Protein AF-A0A409V681-F1 (afdb_monomer)

Sequence (101 aa):
LITISGVVLSYSKDEVALAICTAETNGSMTFYGRVLAVRRTCTNPGKKCKDICTEQGATYHCSDAVHIYNRSTLKYLAAHRYLLHGCDATYCGPNYCCCGQ

Radius of gyration: 14.74 Å; Cα contacts (8 Å, |Δi|>4): 195; chains: 1; bounding box: 22×43×41 Å

pLDDT: mean 81.85, std 16.41, range [30.8, 96.06]

Solvent-accessible surface area (backbone atoms only — not comparable to full-atom values): 5838 Å² total; per-residue (Å²): 137,89,82,75,84,83,74,80,84,78,76,51,67,65,58,54,42,34,53,51,38,53,60,61,55,78,80,80,57,98,51,88,60,63,70,44,50,45,79,39,76,76,36,83,83,23,77,30,27,39,60,58,17,38,74,79,33,91,66,29,40,46,68,29,14,30,28,70,43,85,42,94,91,46,99,52,77,42,76,48,75,41,62,74,59,25,26,72,36,31,57,75,58,50,40,29,22,18,23,38,45

Foldseek 3Di:
DDDDPPDPPDDDLQRVQQVVLVVLCPPDDPADFDKHWAFFDADVQGDFLQVVLCVVDVRKGFQWFKDWDDDVPDSHIDIDTPRPCRRVGRHPGGRITIITD

Mean predicted aligned error: 7.63 Å

Secondary structure (DSSP, 8-state):
----TT------HHHHHHHHHHHHTTSS-S--S-EEEEE----TTPPPHHHHHHTT-TT-EEEEEEEEEE-TT-SSEEEEE-TTSTTT--SS--SEEEEE-

Structure (mmCIF, N/CA/C/O backbone):
data_AF-A0A409V681-F1
#
_entry.id   AF-A0A409V681-F1
#
loop_
_atom_site.group_PDB
_atom_site.id
_atom_site.type_symbol
_atom_site.label_atom_id
_atom_site.label_alt_id
_atom_site.label_comp_id
_atom_site.label_asym_id
_atom_site.label_entity_id
_atom_site.label_seq_id
_atom_site.pdbx_PDB_ins_code
_atom_site.Cartn_x
_atom_site.Cartn_y
_atom_site.Cartn_z
_atom_site.occupancy
_atom_site.B_iso_or_equiv
_atom_site.auth_seq_id
_atom_site.auth_comp_id
_atom_site.auth_asym_id
_atom_site.auth_atom_id
_atom_site.pdbx_PDB_model_num
ATOM 1 N N . LEU A 1 1 ? -10.780 -31.150 -16.679 1.00 33.56 1 LEU A N 1
ATOM 2 C CA . LEU A 1 1 ? -9.638 -30.323 -17.126 1.00 33.56 1 LEU A CA 1
ATOM 3 C C . LEU A 1 1 ? -10.215 -29.174 -17.942 1.00 33.56 1 LEU A C 1
ATOM 5 O O . LEU A 1 1 ? -10.780 -29.447 -18.991 1.00 33.56 1 LEU A O 1
ATOM 9 N N . ILE A 1 2 ? -10.190 -27.937 -17.442 1.00 30.80 2 ILE A N 1
ATOM 10 C CA . ILE A 1 2 ? -10.596 -26.776 -18.245 1.00 30.80 2 ILE A CA 1
ATOM 11 C C . ILE A 1 2 ? -9.313 -26.150 -18.782 1.00 30.80 2 ILE A C 1
ATOM 13 O O . ILE A 1 2 ? -8.533 -25.581 -18.024 1.00 30.80 2 ILE A O 1
ATOM 17 N N . THR A 1 3 ? -9.090 -26.292 -20.083 1.00 37.09 3 THR A N 1
ATOM 18 C CA . THR A 1 3 ? -8.008 -25.626 -20.810 1.00 37.09 3 THR A CA 1
ATOM 19 C C . THR A 1 3 ? -8.626 -24.424 -21.512 1.00 37.09 3 THR A C 1
ATOM 21 O O . THR A 1 3 ? -9.320 -24.592 -22.512 1.00 37.09 3 THR A O 1
ATOM 24 N N . ILE A 1 4 ? -8.429 -23.212 -20.986 1.00 49.41 4 ILE A N 1
ATOM 25 C CA . ILE A 1 4 ? -8.850 -21.992 -21.690 1.00 49.41 4 ILE A CA 1
ATOM 26 C C . ILE A 1 4 ? -7.659 -21.491 -22.508 1.00 49.41 4 ILE A C 1
ATOM 28 O O . ILE A 1 4 ? -6.809 -20.747 -22.019 1.00 49.41 4 ILE A O 1
ATOM 32 N N . SER A 1 5 ? -7.570 -21.947 -23.756 1.00 48.19 5 SER A N 1
ATOM 33 C CA . SER A 1 5 ? -6.629 -21.399 -24.735 1.00 48.19 5 SER A CA 1
ATOM 34 C C . SER A 1 5 ? -6.994 -19.944 -25.033 1.00 48.19 5 SER A C 1
ATOM 36 O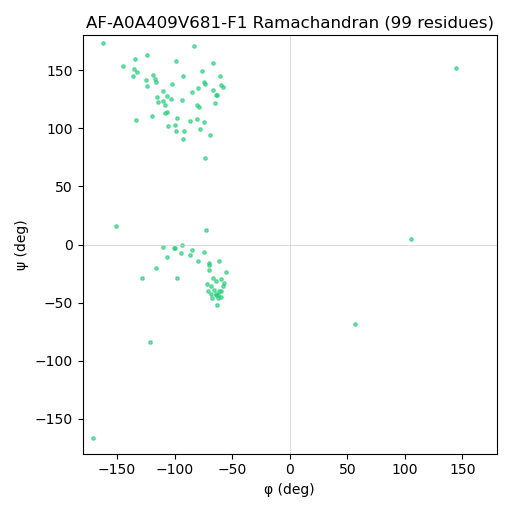 O . SER A 1 5 ? -8.102 -19.668 -25.483 1.00 48.19 5 SER A O 1
ATOM 38 N N . GLY A 1 6 ? -6.060 -19.016 -24.805 1.00 51.50 6 GLY A N 1
ATOM 39 C CA . GLY A 1 6 ? -6.174 -17.628 -25.275 1.00 51.50 6 GLY A CA 1
ATOM 40 C C . GLY A 1 6 ? -6.510 -16.562 -24.229 1.00 51.50 6 GLY A C 1
ATOM 41 O O . GLY A 1 6 ? -6.650 -15.400 -24.600 1.00 51.50 6 GLY A O 1
ATOM 42 N N . VAL A 1 7 ? -6.591 -16.889 -22.934 1.00 48.84 7 VAL A N 1
ATOM 43 C CA . VAL A 1 7 ? -6.734 -15.851 -21.896 1.00 48.84 7 VAL A CA 1
ATOM 44 C C . VAL A 1 7 ? -5.368 -15.238 -21.599 1.00 48.84 7 VAL A C 1
ATOM 46 O O . VAL A 1 7 ? -4.512 -15.859 -20.969 1.00 48.84 7 VAL A O 1
ATOM 49 N N . VAL A 1 8 ? -5.161 -13.995 -22.032 1.00 51.12 8 VAL A N 1
ATOM 50 C CA . VAL A 1 8 ? -4.081 -13.160 -21.497 1.00 51.12 8 VAL A CA 1
ATOM 51 C C . VAL A 1 8 ? -4.553 -12.645 -20.140 1.00 51.12 8 VAL A C 1
ATOM 53 O O . VAL A 1 8 ? -5.349 -11.713 -20.063 1.00 51.12 8 VAL A O 1
ATOM 56 N N . LEU A 1 9 ? -4.096 -13.282 -19.064 1.00 48.97 9 LEU A N 1
ATOM 57 C CA . LEU A 1 9 ? -4.336 -12.815 -17.700 1.00 48.97 9 LEU A CA 1
ATOM 58 C C . LEU A 1 9 ? -3.537 -11.525 -17.473 1.00 48.97 9 LEU A C 1
ATOM 60 O O . LEU A 1 9 ? -2.348 -11.557 -17.158 1.00 48.97 9 LEU A O 1
ATOM 64 N N . SER A 1 10 ? -4.183 -10.382 -17.690 1.00 58.62 10 SER A N 1
ATOM 65 C CA . SER A 1 10 ? -3.664 -9.075 -17.293 1.00 58.62 10 SER A CA 1
ATOM 66 C C . SER A 1 10 ? -4.187 -8.758 -15.899 1.00 58.62 10 SER A C 1
ATOM 68 O O . SER A 1 10 ? -5.313 -8.293 -15.758 1.00 58.62 10 SER A O 1
ATOM 70 N N . TYR A 1 11 ? -3.376 -9.010 -14.876 1.00 67.75 11 TYR A N 1
ATOM 71 C CA . TYR A 1 11 ? -3.721 -8.644 -13.505 1.00 67.75 11 TYR A CA 1
ATOM 72 C C . TYR A 1 11 ? -3.460 -7.161 -13.261 1.00 67.75 11 TYR A C 1
ATOM 74 O O . TYR A 1 11 ? -2.405 -6.629 -13.620 1.00 67.75 11 TYR A O 1
ATOM 82 N N . SER A 1 12 ? -4.409 -6.492 -12.617 1.00 87.06 12 SER A N 1
ATOM 83 C CA . SER A 1 12 ? -4.191 -5.150 -12.092 1.00 87.06 12 SER A CA 1
ATOM 84 C C . SER A 1 12 ? -3.171 -5.184 -10.947 1.00 87.06 12 SER A C 1
ATOM 86 O O . SER A 1 12 ? -2.984 -6.193 -10.262 1.00 87.06 12 SER A O 1
ATOM 88 N N . LYS A 1 13 ? -2.505 -4.050 -10.697 1.00 90.56 13 LYS A N 1
ATOM 89 C CA . LYS A 1 13 ? -1.599 -3.926 -9.544 1.00 90.56 13 LYS A CA 1
ATOM 90 C C . LYS A 1 13 ? -2.323 -4.161 -8.214 1.00 90.56 13 LYS A C 1
ATOM 92 O O . LYS A 1 13 ? -1.691 -4.654 -7.287 1.00 90.56 13 LYS A O 1
ATOM 97 N N . ASP A 1 14 ? -3.616 -3.839 -8.150 1.00 91.31 14 ASP A N 1
ATOM 98 C CA . ASP A 1 14 ? -4.451 -4.032 -6.962 1.00 91.31 14 ASP A CA 1
ATOM 99 C C . ASP A 1 14 ? -4.661 -5.515 -6.658 1.00 91.31 14 ASP A C 1
ATOM 101 O O . ASP A 1 14 ? -4.478 -5.939 -5.522 1.00 91.31 14 ASP A O 1
ATOM 105 N N . GLU A 1 15 ? -4.990 -6.318 -7.674 1.00 90.75 15 GLU A N 1
ATOM 106 C CA . GLU A 1 15 ? -5.200 -7.762 -7.515 1.00 90.75 15 GLU A CA 1
ATOM 107 C C . GLU A 1 15 ? -3.913 -8.467 -7.089 1.00 90.75 15 GLU A C 1
ATOM 109 O O . GLU A 1 15 ? -3.932 -9.298 -6.182 1.00 90.75 15 GLU A O 1
ATOM 114 N N . VAL A 1 16 ? -2.777 -8.100 -7.695 1.00 91.94 16 VAL A N 1
ATOM 115 C CA . VAL A 1 1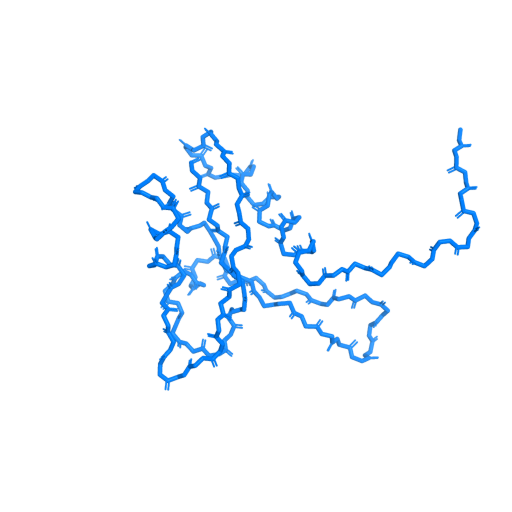6 ? -1.469 -8.644 -7.302 1.00 91.94 16 VAL A CA 1
ATOM 116 C C . VAL A 1 16 ? -1.113 -8.231 -5.876 1.00 91.94 16 VAL A C 1
ATOM 118 O O . VAL A 1 16 ? -0.652 -9.065 -5.100 1.00 91.94 16 VAL A O 1
ATOM 121 N N . ALA A 1 17 ? -1.345 -6.968 -5.505 1.00 93.69 17 ALA A N 1
ATOM 122 C CA . ALA A 1 17 ? -1.093 -6.502 -4.147 1.00 93.69 17 ALA A CA 1
ATOM 123 C C . ALA A 1 17 ? -1.965 -7.248 -3.126 1.00 93.69 17 ALA A C 1
ATOM 125 O O . ALA A 1 17 ? -1.438 -7.727 -2.124 1.00 93.69 17 ALA A O 1
ATOM 126 N N . LEU A 1 18 ? -3.265 -7.414 -3.395 1.00 92.44 18 LEU A N 1
ATOM 127 C CA . LEU A 1 18 ? -4.181 -8.144 -2.518 1.00 92.44 18 LEU A CA 1
ATOM 128 C C . LEU A 1 18 ? -3.780 -9.614 -2.368 1.00 92.44 18 LEU A C 1
ATOM 130 O O . LEU A 1 18 ? -3.773 -10.129 -1.249 1.00 92.44 18 LEU A O 1
ATOM 134 N N . ALA A 1 19 ? -3.405 -10.275 -3.465 1.00 91.06 19 ALA A N 1
ATOM 135 C CA . ALA A 1 19 ? -2.928 -11.654 -3.435 1.00 91.06 19 ALA A CA 1
ATOM 136 C C . ALA A 1 19 ? -1.674 -11.805 -2.561 1.00 91.06 19 ALA A C 1
ATOM 138 O O . ALA A 1 19 ? -1.620 -12.710 -1.730 1.00 91.06 19 ALA A O 1
ATOM 139 N N . ILE A 1 20 ? -0.700 -10.896 -2.695 1.00 90.50 20 ILE A N 1
ATOM 140 C CA . ILE A 1 20 ? 0.508 -10.906 -1.859 1.00 90.50 20 ILE A CA 1
ATOM 141 C C . ILE A 1 20 ? 0.136 -10.675 -0.395 1.00 90.50 20 ILE A C 1
ATOM 143 O O . ILE A 1 20 ? 0.486 -11.494 0.446 1.00 90.50 20 ILE A O 1
ATOM 147 N N . CYS A 1 21 ? -0.624 -9.621 -0.085 1.00 89.56 21 CYS A N 1
ATOM 148 C CA . CYS A 1 21 ? -1.000 -9.319 1.296 1.00 89.56 21 CYS A CA 1
ATOM 149 C C . CYS A 1 21 ? -1.760 -10.478 1.960 1.00 89.56 21 CYS A C 1
ATOM 151 O O . CYS A 1 21 ? -1.542 -10.740 3.137 1.00 89.56 21 CYS A O 1
ATOM 153 N N . THR A 1 22 ? -2.601 -11.197 1.208 1.00 88.00 22 THR A N 1
ATOM 154 C CA . THR A 1 22 ? -3.338 -12.377 1.701 1.00 88.00 22 THR A CA 1
ATOM 155 C C . THR A 1 22 ? -2.424 -13.584 1.915 1.00 88.00 22 THR A C 1
ATOM 157 O O . THR A 1 22 ? -2.646 -14.372 2.828 1.00 88.00 22 THR A O 1
ATOM 160 N N . ALA A 1 23 ? -1.385 -13.756 1.096 1.00 86.06 23 ALA A N 1
ATOM 161 C CA . ALA A 1 23 ? -0.420 -14.836 1.290 1.00 86.06 23 ALA A CA 1
ATOM 162 C C . ALA A 1 23 ? 0.424 -14.627 2.559 1.00 86.06 23 ALA A C 1
ATOM 164 O O . ALA A 1 23 ? 0.728 -15.589 3.264 1.00 86.06 23 ALA A O 1
ATOM 165 N N . GLU A 1 24 ? 0.751 -13.374 2.886 1.00 73.75 24 GLU A N 1
ATOM 166 C CA . GLU A 1 24 ? 1.565 -13.043 4.062 1.00 73.75 24 GLU A CA 1
ATOM 167 C C . GLU A 1 24 ? 0.867 -13.272 5.394 1.00 73.75 24 GLU A C 1
ATOM 169 O O . GLU A 1 24 ? 1.527 -13.491 6.412 1.00 73.75 24 GLU A O 1
ATOM 174 N N . THR A 1 25 ? -0.464 -13.294 5.408 1.00 64.38 25 THR A N 1
ATOM 175 C CA . THR A 1 25 ? -1.202 -13.481 6.656 1.00 64.38 25 THR A CA 1
ATOM 176 C C . THR A 1 25 ? -1.168 -14.914 7.190 1.00 64.38 25 THR A C 1
ATOM 178 O O . THR A 1 25 ? -1.596 -15.146 8.316 1.00 64.38 25 THR A O 1
ATOM 181 N N . ASN A 1 26 ? -0.603 -15.873 6.447 1.00 55.31 26 ASN A N 1
ATOM 182 C CA . ASN A 1 26 ? -0.623 -17.300 6.794 1.00 55.31 26 ASN A CA 1
ATOM 183 C C . ASN A 1 26 ? 0.598 -17.815 7.588 1.00 55.31 26 ASN A C 1
ATOM 185 O O . ASN A 1 26 ? 0.648 -18.999 7.910 1.00 55.31 26 ASN A O 1
ATOM 189 N N . GLY A 1 27 ? 1.592 -16.972 7.902 1.00 50.62 27 GLY A N 1
ATOM 190 C CA . GLY A 1 27 ? 2.850 -17.429 8.525 1.00 50.62 27 GLY A CA 1
ATOM 191 C C . GLY A 1 27 ? 3.158 -16.909 9.933 1.00 50.62 27 GLY A C 1
ATOM 192 O O . GLY A 1 27 ? 3.974 -17.507 10.628 1.00 50.62 27 GLY A O 1
ATOM 193 N N . SER A 1 28 ? 2.549 -15.797 10.362 1.00 48.84 28 SER A N 1
ATOM 194 C CA . SER A 1 28 ? 3.003 -15.059 11.557 1.00 48.84 28 SER A CA 1
ATOM 195 C C . SER A 1 28 ? 1.893 -14.304 12.308 1.00 48.84 28 SER A C 1
ATOM 197 O O . SER A 1 28 ? 2.196 -13.405 13.095 1.00 48.84 28 SER A O 1
ATOM 199 N N . MET A 1 29 ? 0.612 -14.597 12.064 1.00 53.31 29 MET A N 1
ATOM 200 C CA . MET A 1 29 ? -0.477 -13.743 12.549 1.00 53.31 29 MET A CA 1
ATOM 201 C C . MET A 1 29 ? -1.303 -14.378 13.669 1.00 53.31 29 MET A C 1
ATOM 203 O O . MET A 1 29 ? -1.933 -15.416 13.512 1.00 53.31 29 MET A O 1
ATOM 207 N N . THR A 1 30 ? -1.356 -13.657 14.787 1.00 53.16 30 THR A N 1
ATOM 208 C CA . THR A 1 30 ? -2.369 -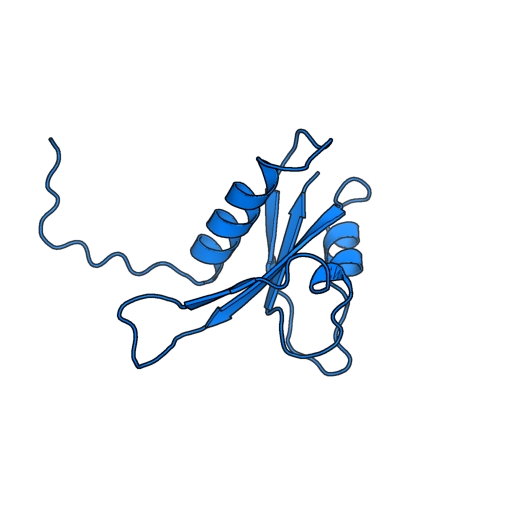13.703 15.854 1.00 53.16 30 THR A CA 1
ATOM 209 C C . THR A 1 30 ? -3.713 -13.079 15.436 1.00 53.16 30 THR A C 1
ATOM 211 O O . THR A 1 30 ? -4.565 -12.833 16.285 1.00 53.16 30 THR A O 1
ATOM 214 N N . PHE A 1 31 ? -3.913 -12.809 14.145 1.00 55.50 31 PHE A N 1
ATOM 215 C CA . PHE A 1 31 ? -5.027 -12.031 13.610 1.00 55.50 31 PHE A CA 1
ATOM 216 C C . PHE A 1 31 ? -5.838 -12.901 12.639 1.00 55.50 31 PHE A C 1
ATOM 218 O O . PHE A 1 31 ? -5.353 -13.291 11.575 1.00 55.50 31 PHE A O 1
ATOM 225 N N . TYR A 1 32 ? -7.056 -13.258 13.043 1.00 56.81 32 TYR A N 1
ATOM 226 C CA . TYR A 1 32 ? -8.032 -13.965 12.217 1.00 56.81 32 TYR A CA 1
ATOM 227 C C . TYR A 1 32 ? -9.012 -12.926 11.667 1.00 56.81 32 TYR A C 1
ATOM 229 O O . TYR A 1 32 ? -9.949 -12.541 12.366 1.00 56.81 32 TYR A O 1
ATOM 237 N N . GLY A 1 33 ? -8.820 -12.460 10.432 1.00 72.31 33 GLY A N 1
ATOM 238 C CA . GLY A 1 33 ? -9.650 -11.366 9.933 1.00 72.31 33 GLY A CA 1
ATOM 239 C C . GLY A 1 33 ? -9.511 -11.038 8.454 1.00 72.31 33 GLY A C 1
ATOM 240 O O . GLY A 1 33 ? -9.013 -11.819 7.642 1.00 72.31 33 GLY A O 1
ATOM 241 N N . ARG A 1 34 ? -10.049 -9.872 8.086 1.00 85.31 34 ARG A N 1
ATOM 242 C CA . ARG A 1 34 ? -10.032 -9.360 6.713 1.00 85.31 34 ARG A CA 1
ATOM 243 C C . ARG A 1 34 ? -8.639 -8.852 6.362 1.00 85.31 34 ARG A C 1
ATOM 245 O O . ARG A 1 34 ? -8.003 -8.168 7.160 1.00 85.31 34 ARG A O 1
ATOM 252 N N . VAL A 1 35 ? -8.216 -9.127 5.132 1.00 88.88 35 VAL A N 1
ATOM 253 C CA . VAL A 1 35 ? -6.964 -8.619 4.565 1.00 88.88 35 VAL A CA 1
ATOM 254 C C . VA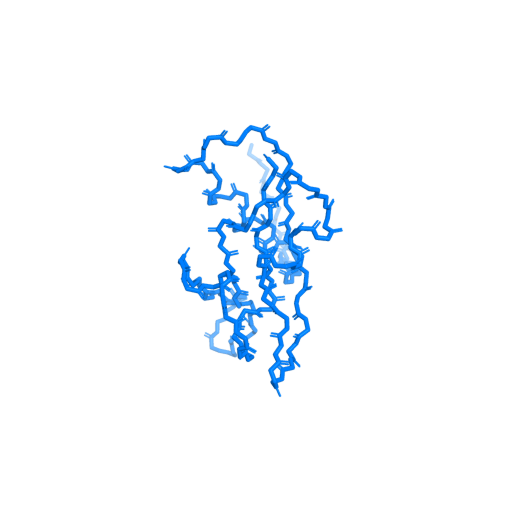L A 1 35 ? -7.279 -7.598 3.485 1.00 88.88 35 VAL A C 1
ATOM 256 O O . VAL A 1 35 ? -8.108 -7.846 2.610 1.00 88.88 35 VAL A O 1
ATOM 259 N N . LEU A 1 36 ? -6.605 -6.454 3.543 1.00 91.94 36 LEU A N 1
ATOM 260 C CA . LEU A 1 36 ? -6.713 -5.370 2.576 1.00 91.94 36 LEU A CA 1
ATOM 261 C C . LEU A 1 36 ? -5.328 -5.028 2.019 1.00 91.94 36 LEU A C 1
ATOM 263 O O . LEU A 1 36 ? -4.344 -4.975 2.756 1.00 91.94 36 LEU A O 1
ATOM 267 N N . ALA A 1 37 ? -5.274 -4.725 0.723 1.00 94.50 37 ALA A N 1
ATOM 268 C CA . ALA A 1 37 ? -4.143 -4.047 0.102 1.00 94.50 37 ALA A CA 1
ATOM 269 C C . ALA A 1 37 ? -4.541 -2.597 -0.188 1.00 94.50 37 ALA A C 1
ATOM 271 O O . ALA A 1 37 ? -5.268 -2.317 -1.141 1.00 94.50 37 ALA A O 1
ATOM 272 N N . VAL A 1 38 ? -4.089 -1.665 0.649 1.00 95.56 38 VAL A N 1
ATOM 273 C CA . VAL A 1 38 ? -4.471 -0.251 0.542 1.00 95.56 38 VAL A CA 1
ATOM 274 C C . VAL A 1 38 ? -3.433 0.494 -0.283 1.00 95.56 38 VAL A C 1
ATOM 276 O O . VAL A 1 38 ? -2.248 0.480 0.052 1.00 95.56 38 VAL A O 1
ATOM 279 N N . ARG A 1 39 ? -3.859 1.164 -1.360 1.00 95.44 39 ARG A N 1
ATOM 280 C CA . ARG A 1 39 ? -2.969 2.006 -2.173 1.00 95.44 39 ARG A CA 1
ATOM 281 C C . ARG A 1 39 ? -2.334 3.100 -1.319 1.00 95.44 39 ARG A C 1
ATOM 283 O O . ARG A 1 39 ? -3.015 3.804 -0.579 1.00 95.44 39 ARG A O 1
ATOM 290 N N . ARG A 1 40 ? -1.032 3.297 -1.502 1.00 94.50 40 ARG A N 1
ATOM 291 C CA . ARG A 1 40 ? -0.253 4.363 -0.874 1.00 94.50 40 ARG A CA 1
ATOM 292 C C . ARG A 1 40 ? 0.257 5.325 -1.935 1.00 94.50 40 ARG A C 1
ATOM 294 O O . ARG A 1 40 ? 0.979 4.932 -2.852 1.00 94.50 40 ARG A O 1
ATOM 301 N N . THR A 1 41 ? -0.087 6.599 -1.789 1.00 91.69 41 THR A N 1
ATOM 302 C CA . THR A 1 41 ? 0.429 7.659 -2.658 1.00 91.69 41 THR A CA 1
ATOM 303 C C . THR A 1 41 ? 1.929 7.838 -2.431 1.00 91.69 41 THR A C 1
ATOM 305 O O . THR A 1 41 ? 2.389 7.929 -1.293 1.00 91.69 41 THR A O 1
ATOM 308 N N . CYS A 1 42 ? 2.700 7.903 -3.518 1.00 88.50 42 CYS A N 1
ATOM 309 C CA . CYS A 1 42 ? 4.115 8.255 -3.458 1.00 88.50 42 CYS A CA 1
ATOM 310 C C . CYS A 1 42 ? 4.252 9.763 -3.215 1.00 88.50 42 CYS A C 1
ATOM 312 O O . CYS A 1 42 ? 4.035 10.575 -4.111 1.00 88.50 42 CYS A O 1
ATOM 314 N N . THR A 1 43 ? 4.614 10.118 -1.986 1.00 87.88 43 THR A N 1
ATOM 315 C CA . THR A 1 43 ? 5.041 11.460 -1.579 1.00 87.88 43 THR A CA 1
ATOM 316 C C . THR A 1 43 ? 6.297 11.344 -0.710 1.00 87.88 43 THR A C 1
ATOM 31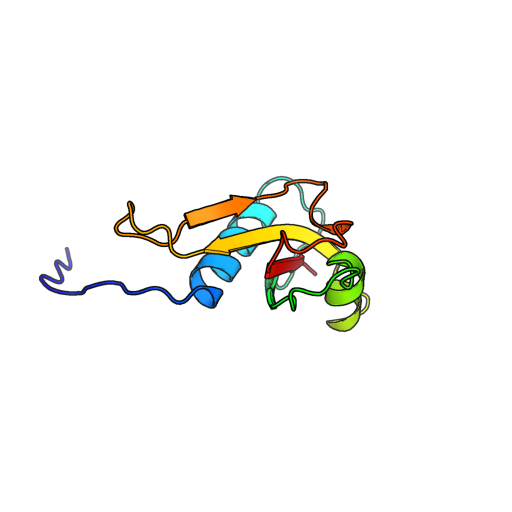8 O O . THR A 1 43 ? 6.593 10.266 -0.190 1.00 87.88 43 THR A O 1
ATOM 321 N N . ASN A 1 44 ? 7.070 12.429 -0.578 1.00 83.50 44 ASN A N 1
ATOM 322 C CA . ASN A 1 44 ? 8.290 12.451 0.232 1.00 83.50 44 ASN A CA 1
ATOM 323 C C . ASN A 1 44 ? 8.339 13.712 1.127 1.00 83.50 44 ASN A C 1
ATOM 325 O O . ASN A 1 44 ? 8.566 14.797 0.591 1.00 83.50 44 ASN A O 1
ATOM 329 N N . PRO A 1 45 ? 8.132 13.598 2.455 1.00 86.56 45 PRO A N 1
ATOM 330 C CA . PRO A 1 45 ? 7.787 12.377 3.182 1.00 86.56 45 PRO A CA 1
ATOM 331 C C . PRO A 1 45 ? 6.332 11.956 2.931 1.00 86.56 45 PRO A C 1
ATOM 333 O O . PRO A 1 45 ? 5.413 12.773 2.911 1.00 86.56 45 PRO A O 1
ATOM 336 N N . GLY A 1 46 ? 6.125 10.659 2.743 1.00 89.69 46 GLY A N 1
ATOM 337 C CA . GLY A 1 46 ? 4.816 10.036 2.636 1.00 89.69 46 GLY A CA 1
ATOM 338 C C . GLY A 1 46 ? 4.370 9.399 3.939 1.00 89.69 46 GLY A C 1
ATOM 339 O O . GLY A 1 46 ? 5.178 9.041 4.798 1.00 89.69 46 GLY A O 1
ATOM 340 N N . LYS A 1 47 ? 3.056 9.231 4.064 1.00 94.88 47 LYS A N 1
ATOM 341 C CA . LYS A 1 47 ? 2.426 8.597 5.222 1.00 94.88 47 LYS A CA 1
ATOM 342 C C . LYS A 1 47 ? 2.912 7.160 5.397 1.00 94.88 47 LYS A C 1
ATOM 344 O O . LYS A 1 47 ? 3.155 6.477 4.402 1.00 94.88 47 LYS A O 1
ATOM 349 N N . LYS A 1 48 ? 3.060 6.691 6.635 1.00 95.38 48 LYS A N 1
ATOM 350 C CA . LYS A 1 48 ? 3.494 5.316 6.908 1.00 95.38 48 LYS A CA 1
ATOM 351 C C . LYS A 1 48 ? 2.343 4.343 6.681 1.00 95.38 48 LYS A C 1
ATOM 353 O O . LYS A 1 48 ? 1.184 4.679 6.920 1.00 95.38 48 LYS A O 1
ATOM 358 N N . CYS A 1 49 ? 2.657 3.120 6.266 1.00 94.38 49 CYS A N 1
ATOM 359 C CA . CYS A 1 49 ? 1.626 2.109 6.050 1.00 94.38 49 CYS A CA 1
ATOM 360 C C . CYS A 1 49 ? 0.893 1.723 7.338 1.00 94.38 49 CYS A C 1
ATOM 362 O O . CYS A 1 49 ? -0.306 1.475 7.290 1.00 94.38 49 CYS A O 1
ATOM 364 N N . LYS A 1 50 ? 1.558 1.770 8.498 1.00 93.50 50 LYS A N 1
ATOM 365 C CA . LYS A 1 50 ? 0.878 1.579 9.787 1.00 93.50 50 LYS A CA 1
ATOM 366 C C . LYS A 1 50 ? -0.227 2.609 10.042 1.00 93.50 50 LYS A C 1
ATOM 368 O O . LYS A 1 50 ? -1.301 2.235 10.493 1.00 93.50 50 LYS A O 1
ATOM 373 N N . ASP A 1 51 ? 0.002 3.873 9.683 1.00 95.50 51 ASP A N 1
ATOM 374 C CA . ASP A 1 51 ? -0.994 4.932 9.864 1.00 95.50 51 ASP A CA 1
ATOM 375 C C . ASP A 1 51 ? -2.151 4.743 8.873 1.00 95.50 51 ASP A C 1
ATOM 377 O O . ASP A 1 51 ? -3.309 4.898 9.240 1.00 95.50 51 ASP A O 1
ATOM 381 N N . ILE A 1 52 ? -1.840 4.352 7.630 1.00 95.50 52 ILE A N 1
ATOM 382 C CA . ILE A 1 52 ? -2.836 4.036 6.591 1.00 95.50 52 ILE A CA 1
ATOM 383 C C . ILE A 1 52 ? -3.727 2.856 7.008 1.00 95.50 52 ILE A C 1
ATOM 385 O O . ILE A 1 52 ? -4.934 2.888 6.767 1.00 95.50 52 ILE A O 1
ATOM 389 N N . CYS A 1 53 ? -3.158 1.824 7.637 1.00 93.50 53 CYS A N 1
ATOM 390 C CA . CYS A 1 53 ? -3.930 0.684 8.124 1.00 93.50 53 CYS A CA 1
ATOM 391 C C . CYS A 1 53 ? -4.843 1.068 9.291 1.00 93.50 53 CYS A C 1
ATOM 393 O O . CYS A 1 53 ? -6.016 0.709 9.260 1.00 93.50 53 CYS A O 1
ATOM 395 N N . THR A 1 54 ? -4.368 1.875 10.248 1.00 93.94 54 THR A N 1
ATOM 396 C CA . THR A 1 54 ? -5.205 2.391 11.348 1.00 93.94 54 THR A CA 1
ATOM 397 C C . THR A 1 54 ? -6.430 3.158 10.836 1.00 93.94 54 THR A C 1
ATOM 399 O O . THR A 1 54 ? -7.501 3.091 11.436 1.00 93.94 54 THR A O 1
ATOM 402 N N . GLU A 1 55 ? -6.316 3.847 9.697 1.00 94.94 55 GLU A N 1
ATOM 403 C CA . GLU A 1 55 ? -7.441 4.548 9.060 1.00 94.94 55 GLU A CA 1
ATOM 404 C C . GLU A 1 55 ? -8.500 3.626 8.456 1.00 94.94 55 GLU A C 1
ATOM 406 O O . GLU A 1 55 ? -9.622 4.069 8.225 1.00 94.94 55 GLU A O 1
ATOM 411 N N . GLN A 1 56 ? -8.180 2.349 8.232 1.00 92.50 56 GLN A N 1
ATOM 412 C CA . GLN A 1 56 ? -9.177 1.348 7.838 1.00 92.50 56 GLN A CA 1
ATOM 413 C C . GLN A 1 56 ? -9.990 0.846 9.044 1.00 92.50 56 GLN A C 1
ATOM 415 O O . GLN A 1 56 ? -11.038 0.223 8.876 1.00 92.50 56 GLN A O 1
ATOM 420 N N . GLY A 1 57 ? -9.520 1.126 10.263 1.00 88.94 57 GLY A N 1
ATOM 421 C CA . GLY A 1 57 ? -10.164 0.790 11.527 1.00 88.94 57 GLY A CA 1
ATOM 422 C C . GLY A 1 57 ? -9.143 0.432 12.607 1.00 88.94 57 GLY A C 1
ATOM 423 O O . GLY A 1 57 ? -8.079 -0.102 12.316 1.00 88.94 57 GLY A O 1
ATOM 424 N N . ALA A 1 58 ? -9.494 0.658 13.876 1.00 81.12 58 ALA A N 1
ATOM 425 C CA . ALA A 1 58 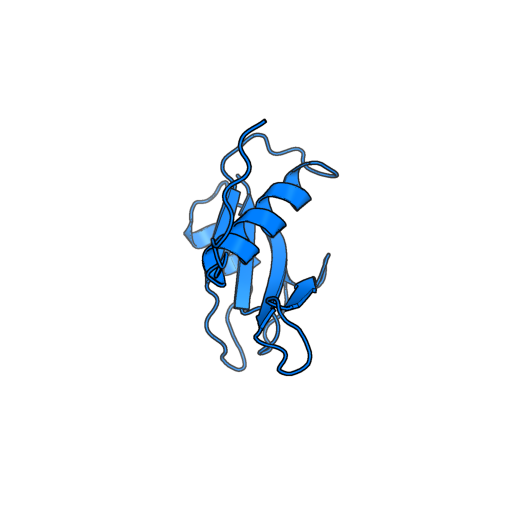? -8.584 0.485 15.020 1.00 81.12 58 ALA A CA 1
ATOM 426 C C . ALA A 1 58 ? -8.040 -0.945 15.224 1.00 81.12 58 ALA A C 1
ATOM 428 O O . ALA A 1 58 ? -7.102 -1.137 15.990 1.00 81.12 58 ALA A O 1
ATOM 429 N N . THR A 1 59 ? -8.643 -1.939 14.570 1.00 84.81 59 THR A N 1
ATOM 430 C CA . THR A 1 59 ? -8.229 -3.351 14.626 1.00 84.81 59 THR A CA 1
ATOM 431 C C . THR A 1 59 ? -7.299 -3.745 13.482 1.00 84.81 59 THR A C 1
ATOM 433 O O . THR A 1 59 ? -6.778 -4.849 13.492 1.00 84.81 59 THR A O 1
ATOM 436 N N . TYR A 1 60 ? -7.076 -2.869 12.498 1.00 87.69 60 TYR A N 1
ATOM 437 C CA . TYR A 1 60 ? -6.173 -3.159 11.393 1.00 87.69 60 TYR A CA 1
ATOM 438 C C . TYR A 1 60 ? -4.730 -2.828 11.761 1.00 87.69 60 TYR A C 1
ATOM 440 O O . TYR A 1 60 ? -4.400 -1.721 12.186 1.00 87.69 60 TYR A O 1
ATOM 448 N N . HIS A 1 61 ? -3.850 -3.780 11.488 1.00 88.88 61 HIS A N 1
ATOM 449 C CA . HIS A 1 61 ? -2.416 -3.676 11.678 1.00 88.88 61 HIS A CA 1
ATOM 450 C C . HIS A 1 61 ? -1.698 -3.839 10.339 1.00 88.88 61 HIS A C 1
ATOM 452 O O . HIS A 1 61 ? -2.134 -4.583 9.460 1.00 88.88 61 HIS A O 1
ATOM 458 N N . CYS A 1 62 ? -0.585 -3.127 10.174 1.00 90.62 62 CYS A N 1
ATOM 459 C CA . CYS A 1 62 ? 0.272 -3.306 9.008 1.00 90.62 62 CYS A CA 1
ATOM 460 C C . CYS A 1 62 ? 1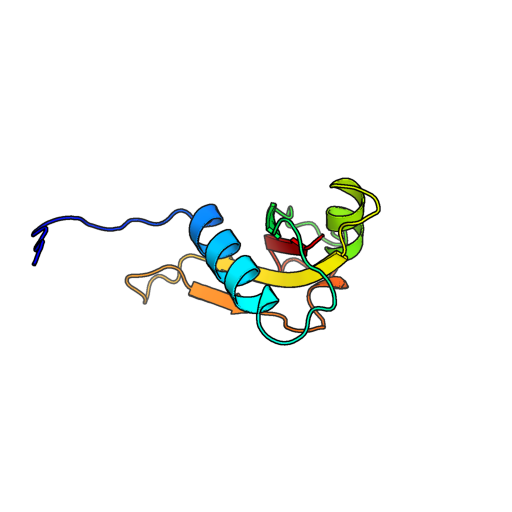.140 -4.552 9.203 1.00 90.62 62 CYS A C 1
ATOM 462 O O . CYS A 1 62 ? 1.929 -4.595 10.147 1.00 90.62 62 CYS A O 1
ATOM 464 N N . SER A 1 63 ? 0.98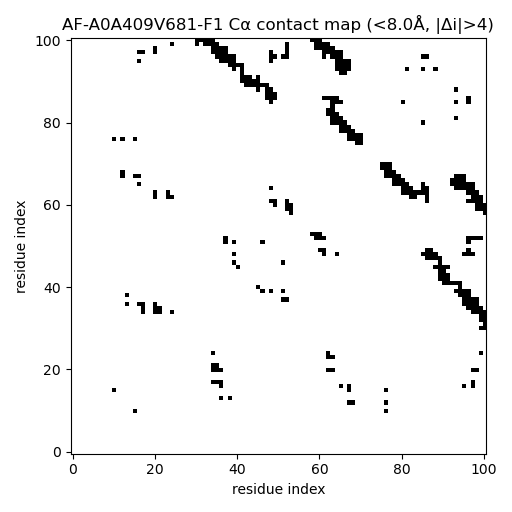9 -5.544 8.325 1.00 87.38 63 SER A N 1
ATOM 465 C CA . SER A 1 63 ? 1.780 -6.783 8.341 1.00 87.38 63 SER A CA 1
ATOM 466 C C . SER A 1 63 ? 2.956 -6.751 7.365 1.00 87.38 63 SER A C 1
ATOM 468 O O . SER A 1 63 ? 3.973 -7.386 7.616 1.00 87.38 63 SER A O 1
ATOM 470 N N . ASP A 1 64 ? 2.834 -6.000 6.270 1.00 90.06 64 ASP A N 1
ATOM 471 C CA . ASP A 1 64 ? 3.892 -5.769 5.284 1.00 90.06 64 ASP A CA 1
ATOM 472 C C . ASP A 1 64 ? 3.537 -4.526 4.441 1.00 90.06 64 ASP A C 1
ATOM 474 O O . ASP A 1 64 ? 2.439 -3.963 4.519 1.00 90.06 64 ASP A O 1
ATOM 478 N N . ALA A 1 65 ? 4.456 -4.097 3.586 1.00 93.56 65 ALA A N 1
ATOM 479 C CA . ALA A 1 65 ? 4.173 -3.181 2.497 1.00 93.56 65 ALA A CA 1
ATOM 480 C C . ALA A 1 65 ? 4.860 -3.668 1.220 1.00 93.56 65 ALA A C 1
ATOM 482 O O . ALA A 1 65 ? 5.915 -4.305 1.260 1.00 93.56 65 ALA A O 1
ATOM 483 N N . VAL A 1 66 ? 4.276 -3.346 0.067 1.00 94.81 66 VAL A N 1
ATOM 484 C CA . VAL A 1 66 ? 4.770 -3.826 -1.227 1.00 94.81 66 VAL A CA 1
ATOM 485 C C . VAL A 1 66 ? 4.866 -2.705 -2.252 1.00 94.81 66 VAL A C 1
ATOM 487 O O . VAL A 1 66 ? 4.100 -1.740 -2.237 1.00 94.81 66 VAL A O 1
ATOM 490 N N . HIS A 1 67 ? 5.833 -2.835 -3.156 1.00 95.00 67 HIS A N 1
ATOM 491 C CA . HIS A 1 67 ? 5.927 -2.034 -4.368 1.00 95.00 67 HIS A CA 1
ATOM 492 C C . HIS A 1 67 ? 5.597 -2.898 -5.585 1.00 95.00 67 HIS A C 1
ATOM 494 O O . HIS A 1 67 ? 6.364 -3.800 -5.921 1.00 95.00 67 HIS A O 1
ATOM 500 N N . ILE A 1 68 ? 4.481 -2.610 -6.258 1.00 93.88 68 ILE A N 1
ATOM 501 C CA . ILE A 1 68 ? 4.072 -3.282 -7.498 1.00 93.88 68 ILE A CA 1
ATOM 502 C C . ILE A 1 68 ? 4.357 -2.385 -8.703 1.00 93.88 68 ILE A C 1
ATOM 504 O O . ILE A 1 68 ? 3.885 -1.242 -8.781 1.00 93.88 68 ILE A O 1
ATOM 508 N N . TYR A 1 69 ? 5.101 -2.907 -9.675 1.00 91.25 69 TYR A N 1
ATOM 509 C CA . TYR A 1 69 ? 5.600 -2.138 -10.811 1.00 91.25 69 TYR A CA 1
ATOM 510 C C . TYR A 1 69 ? 5.646 -2.951 -12.104 1.00 91.25 69 TYR A C 1
ATOM 512 O O . TYR A 1 69 ? 5.769 -4.174 -12.108 1.00 91.25 69 TYR A O 1
ATOM 520 N N . ASN A 1 70 ? 5.548 -2.231 -13.222 1.00 88.81 70 ASN A N 1
ATOM 521 C CA . ASN A 1 70 ? 5.787 -2.801 -14.539 1.00 88.81 70 ASN A CA 1
ATOM 522 C C . ASN A 1 70 ? 7.294 -2.850 -14.754 1.00 88.81 70 ASN A C 1
ATOM 524 O O . ASN A 1 70 ? 7.951 -1.808 -14.744 1.00 88.81 70 ASN A O 1
ATOM 528 N N . ARG A 1 71 ? 7.839 -4.043 -14.967 1.00 82.81 71 ARG A N 1
ATOM 529 C CA . ARG A 1 71 ? 9.227 -4.201 -15.383 1.00 82.81 71 ARG A CA 1
ATOM 530 C C . ARG A 1 71 ? 9.219 -4.594 -16.851 1.00 82.81 71 ARG A C 1
ATOM 532 O O . ARG A 1 71 ? 8.752 -5.675 -17.175 1.00 82.81 71 ARG A O 1
ATOM 539 N N . SER A 1 72 ? 9.727 -3.723 -17.723 1.00 78.06 72 SER A N 1
ATOM 540 C CA . SER A 1 72 ? 9.694 -3.903 -19.187 1.00 78.06 72 SER A CA 1
ATOM 541 C C . SER A 1 72 ? 10.314 -5.219 -19.666 1.00 78.06 72 SER A C 1
ATOM 543 O O . SER A 1 72 ? 9.970 -5.712 -20.733 1.00 78.06 72 SER A O 1
ATOM 545 N N . THR A 1 73 ? 11.207 -5.805 -18.869 1.00 82.81 73 THR A N 1
ATOM 546 C CA . THR A 1 73 ? 11.870 -7.082 -19.150 1.00 82.81 73 THR A CA 1
ATOM 547 C C . THR A 1 73 ? 11.063 -8.311 -18.723 1.00 82.81 73 THR A C 1
ATOM 549 O O . THR A 1 73 ? 11.523 -9.429 -18.931 1.00 82.81 73 THR A O 1
ATOM 552 N N . LEU A 1 74 ? 9.908 -8.143 -18.072 1.00 75.75 74 LEU A N 1
ATOM 553 C CA . LEU A 1 74 ? 9.071 -9.237 -17.584 1.00 75.75 74 LEU A CA 1
ATOM 554 C C . LEU A 1 74 ? 7.708 -9.221 -18.272 1.00 75.75 74 LEU A C 1
ATOM 556 O O . LEU A 1 74 ? 7.106 -8.174 -18.486 1.00 75.75 74 LEU A O 1
ATOM 560 N N . LYS A 1 75 ? 7.189 -10.421 -18.552 1.00 79.12 75 LYS A N 1
ATOM 561 C CA . LYS A 1 75 ? 5.817 -10.615 -19.045 1.00 79.12 75 LYS A CA 1
ATOM 562 C C . LYS A 1 75 ? 4.754 -10.311 -17.971 1.00 79.12 75 LYS A C 1
ATOM 564 O O . LYS A 1 75 ? 3.586 -10.149 -18.303 1.00 79.12 75 LYS A O 1
ATOM 569 N N . TYR A 1 76 ? 5.155 -10.242 -16.701 1.00 80.44 76 TYR A N 1
ATOM 570 C CA . TYR A 1 76 ? 4.276 -10.084 -15.541 1.00 80.44 76 TYR A CA 1
ATOM 571 C C . TYR A 1 76 ? 4.662 -8.862 -14.704 1.00 80.44 76 TYR A C 1
ATOM 573 O O . TYR A 1 76 ? 5.785 -8.357 -14.797 1.00 80.44 76 TYR A O 1
ATOM 581 N N . LEU A 1 77 ? 3.739 -8.423 -13.844 1.00 87.19 77 LEU A N 1
ATOM 582 C CA . LEU A 1 77 ? 4.031 -7.430 -12.814 1.00 87.19 77 LEU A CA 1
ATOM 583 C C . LEU A 1 77 ? 5.129 -7.939 -11.878 1.00 87.19 77 LEU A C 1
ATOM 585 O O . LEU A 1 77 ? 5.118 -9.092 -11.448 1.00 87.19 77 LEU A O 1
ATOM 589 N N . ALA A 1 78 ? 6.062 -7.053 -11.549 1.00 89.31 78 ALA A N 1
ATOM 590 C CA . ALA A 1 78 ? 7.050 -7.300 -10.517 1.00 89.31 78 ALA A CA 1
ATOM 591 C C . ALA A 1 78 ? 6.541 -6.758 -9.181 1.00 89.31 78 ALA A C 1
ATOM 593 O O . ALA A 1 78 ? 5.890 -5.710 -9.124 1.00 89.31 78 ALA A O 1
ATOM 594 N N . ALA A 1 79 ? 6.890 -7.461 -8.109 1.00 91.56 79 ALA A N 1
ATOM 595 C CA . ALA A 1 79 ? 6.620 -7.050 -6.745 1.00 91.56 79 ALA A CA 1
ATOM 596 C C . ALA A 1 79 ? 7.928 -7.010 -5.955 1.00 91.56 79 ALA A C 1
ATOM 598 O O . ALA A 1 79 ? 8.758 -7.913 -6.061 1.00 91.56 79 ALA A O 1
ATOM 599 N N . HIS A 1 80 ? 8.108 -5.963 -5.162 1.00 91.50 80 HIS A N 1
ATOM 600 C CA . HIS A 1 80 ? 9.133 -5.910 -4.130 1.00 91.50 80 HIS A CA 1
ATOM 601 C C . HIS A 1 80 ? 8.452 -5.828 -2.769 1.00 91.50 80 HIS A C 1
ATOM 603 O O . HIS A 1 80 ? 7.588 -4.975 -2.561 1.00 91.50 80 HIS A O 1
ATOM 609 N N . ARG A 1 81 ? 8.829 -6.732 -1.867 1.00 90.31 81 ARG A N 1
ATOM 610 C CA . ARG A 1 81 ? 8.306 -6.810 -0.506 1.00 90.31 81 ARG A CA 1
ATOM 611 C C . ARG A 1 81 ? 9.308 -6.212 0.464 1.00 90.31 81 ARG A C 1
ATOM 613 O O . ARG A 1 81 ? 10.502 -6.476 0.339 1.00 90.31 81 ARG A O 1
ATOM 620 N N . TYR A 1 82 ? 8.815 -5.442 1.426 1.00 88.44 82 TYR A N 1
ATOM 621 C CA . TYR A 1 82 ? 9.661 -4.767 2.408 1.00 88.44 82 TYR A CA 1
ATOM 622 C C . TYR A 1 82 ? 9.728 -5.502 3.760 1.00 88.44 82 TYR A C 1
ATOM 624 O O . TYR A 1 82 ? 10.493 -5.074 4.629 1.00 88.44 82 TYR A O 1
ATOM 632 N N . LEU A 1 83 ? 8.978 -6.605 3.904 1.00 75.06 83 LEU A N 1
ATOM 633 C CA . LEU A 1 83 ? 8.896 -7.555 5.022 1.00 75.06 83 LEU A CA 1
ATOM 634 C C . LEU A 1 83 ? 8.543 -6.907 6.370 1.00 75.06 83 LEU A C 1
ATOM 636 O O . LEU A 1 83 ? 7.465 -7.130 6.899 1.00 75.06 83 LEU A O 1
ATOM 640 N N . LEU A 1 84 ? 9.448 -6.098 6.927 1.00 64.69 84 LEU A N 1
ATOM 641 C CA . LEU A 1 84 ? 9.327 -5.468 8.250 1.00 64.69 84 LEU A CA 1
ATOM 642 C C . LEU A 1 84 ? 9.558 -3.952 8.216 1.00 64.69 84 LEU A C 1
ATOM 644 O O . LEU A 1 84 ? 8.977 -3.214 9.006 1.00 64.69 84 LEU A O 1
ATOM 648 N N . HIS A 1 85 ? 10.361 -3.448 7.276 1.00 81.81 85 HIS A N 1
ATOM 649 C CA . HIS A 1 85 ? 10.641 -2.009 7.175 1.00 81.81 85 HIS A CA 1
ATOM 650 C C . HIS A 1 85 ? 9.604 -1.257 6.332 1.00 81.81 85 HIS A C 1
ATOM 652 O O . HIS A 1 85 ? 9.592 -0.026 6.308 1.00 81.81 85 HIS A O 1
ATOM 658 N N . GLY A 1 86 ? 8.716 -1.987 5.653 1.00 88.50 86 GLY A N 1
ATOM 659 C CA . GLY A 1 86 ? 7.677 -1.417 4.798 1.00 88.50 86 GLY A CA 1
ATOM 660 C C . GLY A 1 86 ? 6.641 -0.610 5.568 1.00 88.50 86 GLY A C 1
ATOM 661 O O . GLY A 1 86 ? 6.228 0.459 5.119 1.00 88.50 86 GLY A O 1
ATOM 662 N N . CYS A 1 87 ? 6.264 -1.086 6.756 1.00 92.50 87 CYS A N 1
ATOM 663 C CA . CYS A 1 87 ? 5.227 -0.458 7.568 1.00 92.50 87 CYS A CA 1
ATOM 664 C C . CYS A 1 87 ? 5.615 0.932 8.089 1.00 92.50 87 CYS A C 1
ATOM 666 O O . CYS A 1 87 ? 4.739 1.783 8.255 1.00 92.50 87 CYS A O 1
ATOM 668 N N . ASP A 1 88 ? 6.914 1.179 8.283 1.00 94.69 88 ASP A N 1
ATOM 669 C CA . ASP A 1 88 ? 7.475 2.456 8.734 1.00 94.69 88 ASP A CA 1
ATOM 670 C C . ASP A 1 88 ? 8.061 3.319 7.607 1.00 94.69 88 ASP A C 1
ATOM 672 O O . ASP A 1 88 ? 8.489 4.449 7.863 1.00 94.69 88 ASP A O 1
ATOM 676 N N . ALA A 1 89 ? 8.066 2.823 6.366 1.00 92.94 89 ALA A N 1
ATOM 677 C CA . ALA A 1 89 ? 8.641 3.531 5.233 1.00 92.94 89 ALA A CA 1
ATOM 678 C C . ALA A 1 89 ? 7.890 4.840 4.941 1.00 92.94 89 ALA A C 1
ATOM 680 O O . ALA A 1 89 ? 6.673 4.867 4.751 1.00 92.94 89 ALA A O 1
ATOM 681 N N . THR A 1 90 ? 8.647 5.933 4.845 1.00 93.81 90 THR A N 1
ATOM 682 C CA . THR A 1 90 ? 8.146 7.267 4.475 1.00 93.81 90 THR A CA 1
ATOM 683 C C . THR A 1 90 ? 8.552 7.680 3.062 1.00 93.81 90 THR A C 1
ATOM 685 O O . THR A 1 90 ? 8.003 8.632 2.527 1.00 93.81 90 THR A O 1
ATOM 688 N N . TYR A 1 91 ? 9.457 6.953 2.408 1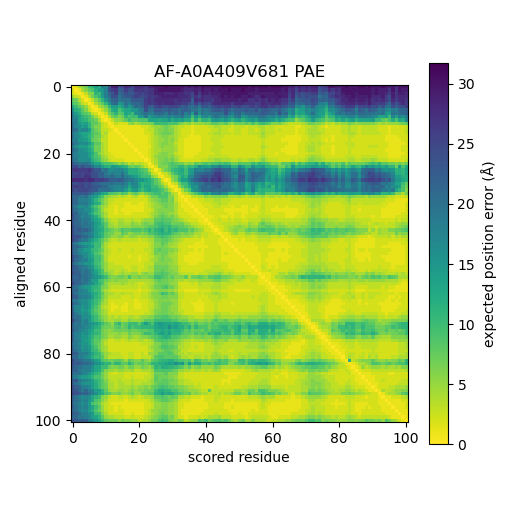.00 90.06 91 TYR A N 1
ATOM 689 C CA . TYR A 1 91 ? 9.902 7.242 1.043 1.00 90.06 91 TYR A CA 1
ATOM 690 C C . TYR A 1 91 ? 8.953 6.663 -0.018 1.00 90.06 91 TYR A C 1
ATOM 692 O O . TYR A 1 91 ? 8.060 5.858 0.277 1.00 90.06 91 TYR A O 1
ATOM 700 N N . CYS A 1 92 ? 9.170 7.040 -1.280 1.00 84.44 92 CYS A N 1
ATOM 701 C CA . CYS A 1 92 ? 8.519 6.435 -2.442 1.00 84.44 92 CYS A CA 1
ATOM 702 C C . CYS A 1 92 ? 9.102 5.049 -2.735 1.00 84.44 92 CYS A C 1
ATOM 704 O O . CYS A 1 92 ? 9.905 4.861 -3.641 1.00 84.44 92 CYS A O 1
ATOM 706 N N . GLY A 1 93 ? 8.724 4.090 -1.901 1.00 86.06 93 GLY A N 1
ATOM 707 C CA . GLY A 1 93 ? 9.003 2.674 -2.077 1.00 86.06 93 GLY A CA 1
ATOM 708 C C . GLY A 1 93 ? 7.681 1.935 -2.115 1.00 86.06 93 GLY A C 1
ATOM 709 O O . GLY A 1 93 ? 7.129 1.763 -3.193 1.00 86.06 93 GLY A O 1
ATOM 710 N N . PRO A 1 94 ? 7.089 1.582 -0.969 1.00 93.62 94 PRO A N 1
ATOM 711 C CA . PRO A 1 94 ? 5.811 0.891 -0.973 1.00 93.62 94 PRO A CA 1
ATOM 712 C C . PRO A 1 94 ? 4.707 1.760 -1.584 1.00 93.62 94 PRO A C 1
ATOM 714 O O . PRO A 1 94 ? 4.515 2.913 -1.183 1.00 93.62 94 PRO A O 1
ATOM 717 N N . ASN A 1 95 ? 3.992 1.188 -2.553 1.00 95.12 95 ASN A N 1
ATOM 718 C CA . ASN A 1 95 ? 2.796 1.773 -3.160 1.00 95.12 95 ASN A CA 1
ATOM 719 C C . ASN A 1 95 ? 1.509 1.023 -2.772 1.00 95.12 95 ASN A C 1
ATOM 721 O O . ASN A 1 95 ? 0.424 1.480 -3.129 1.00 95.12 95 ASN A O 1
ATOM 725 N N . TYR A 1 96 ? 1.621 -0.055 -1.988 1.00 96.06 96 TYR A N 1
ATOM 726 C CA . TYR A 1 96 ? 0.515 -0.684 -1.266 1.00 96.06 96 TYR A CA 1
ATOM 727 C C . TYR A 1 96 ? 0.922 -1.048 0.164 1.00 96.06 96 TYR A C 1
ATOM 729 O O . TYR A 1 96 ? 2.061 -1.451 0.415 1.00 96.06 96 TYR A O 1
ATOM 737 N N . CYS A 1 97 ? -0.034 -0.935 1.080 1.00 94.44 97 CYS A N 1
ATOM 738 C CA . CYS A 1 97 ? 0.065 -1.344 2.475 1.00 94.44 97 CYS A CA 1
ATOM 739 C C . CYS A 1 97 ? -0.760 -2.612 2.696 1.00 94.44 97 CYS A C 1
ATOM 741 O O . CYS A 1 97 ? -1.941 -2.630 2.342 1.00 94.44 97 CYS A O 1
ATOM 743 N N . CYS A 1 98 ? -0.157 -3.647 3.281 1.00 93.19 98 CYS A N 1
ATOM 744 C CA . CYS A 1 98 ? -0.866 -4.861 3.668 1.00 93.19 98 CYS A CA 1
ATOM 745 C C . CYS A 1 98 ? -1.448 -4.673 5.067 1.00 93.19 98 CYS A C 1
ATOM 747 O O . CYS A 1 98 ? -0.713 -4.658 6.054 1.00 93.19 98 CYS A O 1
ATOM 749 N N . CYS A 1 99 ? -2.765 -4.496 5.130 1.00 91.69 99 CYS A N 1
ATOM 750 C CA . CYS A 1 99 ? -3.498 -4.267 6.366 1.00 91.69 99 CYS A CA 1
ATOM 751 C C . CYS A 1 99 ? -4.308 -5.514 6.714 1.00 91.69 99 CYS A C 1
ATOM 753 O O . CYS A 1 99 ? -5.174 -5.921 5.939 1.00 91.69 99 CYS A O 1
ATOM 755 N N . GLY A 1 100 ? -4.036 -6.107 7.871 1.00 88.69 100 GLY A N 1
ATOM 756 C CA . GLY A 1 100 ? -4.781 -7.248 8.396 1.00 88.69 100 GLY A CA 1
ATOM 757 C C . GLY A 1 100 ? -5.495 -6.890 9.691 1.00 88.69 100 GLY A C 1
ATOM 758 O O . GLY A 1 100 ? -4.932 -6.165 10.509 1.00 88.69 100 GLY A O 1
ATOM 759 N N . GLN A 1 101 ? -6.725 -7.374 9.835 1.00 84.44 101 GLN A N 1
ATOM 760 C CA . GLN A 1 101 ? -7.522 -7.288 11.059 1.00 84.44 101 GLN A CA 1
ATOM 761 C C . GLN A 1 101 ? -7.297 -8.502 11.958 1.00 84.44 101 GLN A C 1
ATOM 763 O O . GLN A 1 101 ? -7.296 -9.623 11.401 1.00 84.44 101 GLN A O 1
#

Nearest PDB structures (foldseek):
  8pfj-assembly1_P  TM=4.019E-01  e=3.104E+00  Escherichia coli
  6aoc-assembly2_C  TM=3.095E-01  e=4.524E+00  Human immunodeficiency virus type 1 BH10

Organism: Mytilus galloprovincialis (NCBI:txid29158)